Protein AF-A0A8T4SVB6-F1 (afdb_monomer)

Structure (mmCIF, N/CA/C/O backbone):
data_AF-A0A8T4SVB6-F1
#
_entry.id   AF-A0A8T4SVB6-F1
#
loop_
_atom_site.group_PDB
_atom_site.id
_atom_site.type_symbol
_atom_site.label_atom_id
_atom_site.label_alt_id
_atom_site.label_comp_id
_atom_site.label_asym_id
_atom_site.label_entity_id
_atom_site.label_seq_id
_atom_site.pdbx_PDB_ins_code
_atom_site.Cartn_x
_atom_site.Cartn_y
_atom_site.Cartn_z
_atom_site.occupa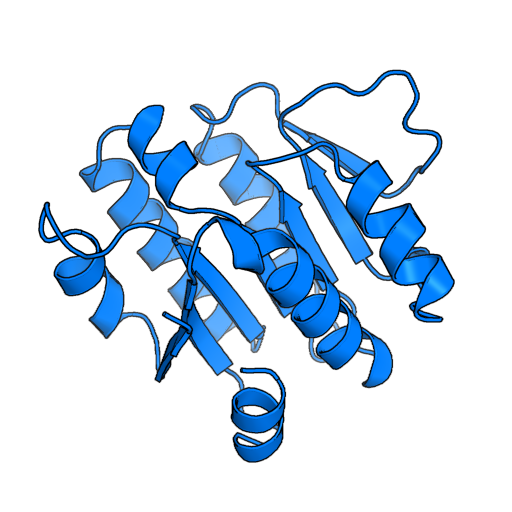ncy
_atom_site.B_iso_or_equiv
_atom_site.auth_seq_id
_atom_site.auth_comp_id
_atom_site.auth_asym_id
_atom_site.auth_atom_id
_atom_site.pdbx_PDB_model_num
ATOM 1 N N . MET A 1 1 ? -6.374 -14.378 3.490 1.00 80.06 1 MET A N 1
ATOM 2 C CA . MET A 1 1 ? -6.382 -12.952 3.094 1.00 80.06 1 MET A CA 1
ATOM 3 C C . MET A 1 1 ? -6.786 -12.773 1.644 1.00 80.06 1 MET A C 1
ATOM 5 O O . MET A 1 1 ? -7.837 -12.197 1.443 1.00 80.06 1 MET A O 1
ATOM 9 N N . VAL A 1 2 ? -6.077 -13.328 0.653 1.00 79.69 2 VAL A N 1
ATOM 10 C CA . VAL A 1 2 ? -6.521 -13.225 -0.757 1.00 79.69 2 VAL A CA 1
ATOM 11 C C . VAL A 1 2 ? -7.925 -13.795 -0.986 1.00 79.69 2 VAL A C 1
ATOM 13 O O . VAL A 1 2 ? -8.757 -13.111 -1.556 1.00 79.69 2 VAL A O 1
ATOM 16 N N . GLN A 1 3 ? -8.252 -14.956 -0.413 1.00 82.06 3 GLN A N 1
ATOM 17 C CA . GLN A 1 3 ? -9.626 -15.488 -0.448 1.00 82.06 3 GLN A CA 1
ATOM 18 C C . GLN A 1 3 ? -10.670 -14.530 0.155 1.00 82.06 3 GLN A C 1
ATOM 20 O O . GLN A 1 3 ? -11.826 -14.527 -0.248 1.00 82.06 3 G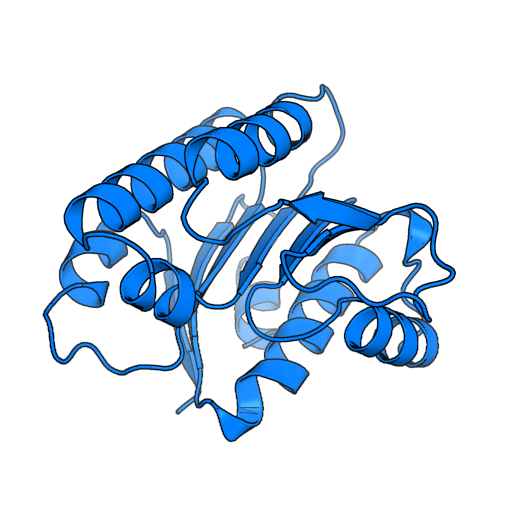LN A O 1
ATOM 25 N N . GLU A 1 4 ? -10.279 -13.720 1.144 1.00 83.50 4 GLU A N 1
ATOM 26 C CA . GLU A 1 4 ? -11.167 -12.709 1.721 1.00 83.50 4 GLU A CA 1
ATOM 27 C C . GLU A 1 4 ? -11.320 -11.498 0.801 1.00 83.50 4 GLU A C 1
ATOM 29 O O . GLU A 1 4 ? -12.394 -10.913 0.815 1.00 83.50 4 GLU A O 1
ATOM 34 N N . LEU A 1 5 ? -10.299 -11.151 0.006 1.00 82.94 5 LEU A N 1
ATOM 35 C CA . LEU A 1 5 ? -10.401 -10.148 -1.060 1.00 82.94 5 LEU A CA 1
ATOM 36 C C . LEU A 1 5 ? -11.292 -10.651 -2.202 1.00 82.94 5 LEU A C 1
ATOM 38 O O . LEU A 1 5 ? -12.185 -9.938 -2.638 1.00 82.94 5 LEU A O 1
ATOM 42 N N . GLU A 1 6 ? -11.128 -11.907 -2.624 1.00 81.69 6 GLU A N 1
ATOM 43 C CA . GLU A 1 6 ? -11.937 -12.529 -3.684 1.00 81.69 6 GLU A CA 1
ATOM 44 C C . GLU A 1 6 ? -13.435 -12.520 -3.350 1.00 81.69 6 GLU A C 1
ATOM 46 O O . GLU A 1 6 ? -14.269 -12.233 -4.208 1.00 81.69 6 GLU A O 1
ATOM 51 N N . LYS A 1 7 ? -13.790 -12.764 -2.082 1.00 80.31 7 LYS A N 1
ATOM 52 C CA . LYS A 1 7 ? -15.181 -12.698 -1.602 1.00 80.31 7 LYS A CA 1
ATOM 53 C C . LYS A 1 7 ? -15.783 -11.292 -1.637 1.00 80.31 7 LYS A C 1
ATOM 55 O O . LYS A 1 7 ? -17.001 -11.168 -1.563 1.00 80.31 7 LYS A O 1
ATOM 60 N N . MET A 1 8 ? -14.966 -10.240 -1.698 1.00 71.88 8 MET A N 1
ATOM 61 C CA . MET A 1 8 ? -15.442 -8.851 -1.678 1.00 71.88 8 MET A CA 1
ATOM 62 C C . MET A 1 8 ? -15.909 -8.358 -3.054 1.00 71.88 8 MET A C 1
ATOM 64 O O . MET A 1 8 ? -16.484 -7.276 -3.147 1.00 71.88 8 MET A O 1
ATOM 68 N N . GLY A 1 9 ? -15.747 -9.169 -4.104 1.00 66.94 9 GLY A N 1
ATOM 69 C CA . GLY A 1 9 ? -16.252 -8.865 -5.440 1.00 66.94 9 GLY A CA 1
ATOM 70 C C . GLY A 1 9 ? -15.526 -7.689 -6.100 1.00 66.94 9 GLY A C 1
ATOM 71 O O . GLY A 1 9 ? -14.337 -7.484 -5.884 1.00 66.94 9 GLY A O 1
ATOM 72 N N . LYS A 1 10 ? -16.248 -6.939 -6.943 1.00 67.94 10 LYS A N 1
ATOM 73 C CA . LYS A 1 10 ? -15.715 -5.802 -7.721 1.00 67.94 10 LYS A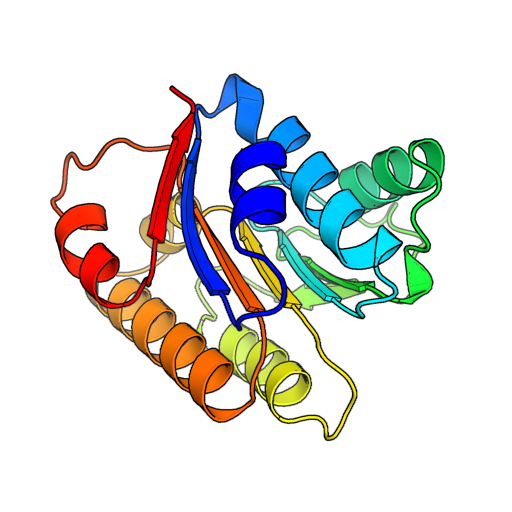 CA 1
ATOM 74 C C . LYS A 1 10 ? -15.874 -4.439 -7.038 1.00 67.94 10 LYS A C 1
ATOM 76 O O . LYS A 1 10 ? -15.628 -3.411 -7.659 1.00 67.94 10 LYS A O 1
ATOM 81 N N . GLU A 1 11 ? -16.371 -4.392 -5.806 1.00 74.88 11 GLU A N 1
ATOM 82 C CA . GLU A 1 11 ? -16.510 -3.108 -5.117 1.00 74.88 11 GLU A CA 1
ATOM 83 C C . GLU A 1 11 ? -15.131 -2.531 -4.795 1.00 74.88 11 GLU A C 1
ATOM 85 O O . GLU A 1 11 ? -14.228 -3.281 -4.453 1.00 74.88 11 GLU A O 1
ATOM 90 N N . ILE A 1 12 ? -14.979 -1.204 -4.860 1.00 68.62 12 ILE A N 1
ATOM 91 C CA . ILE A 1 12 ? -13.752 -0.528 -4.418 1.00 68.62 12 ILE A CA 1
ATOM 92 C C . ILE A 1 12 ? -13.515 -0.857 -2.949 1.00 68.62 12 ILE A C 1
ATOM 94 O O . ILE A 1 12 ? -14.418 -0.722 -2.110 1.00 68.62 12 ILE A O 1
ATOM 98 N N . ILE A 1 13 ? -12.293 -1.276 -2.643 1.00 80.94 13 ILE A N 1
ATOM 99 C CA . ILE A 1 13 ? -11.945 -1.758 -1.321 1.00 80.94 13 ILE A CA 1
ATOM 100 C C . ILE A 1 13 ? -10.848 -0.906 -0.697 1.00 80.94 13 ILE A C 1
ATOM 102 O O . ILE A 1 13 ? -9.720 -0.895 -1.177 1.00 80.94 13 ILE A O 1
ATOM 106 N N . ASN A 1 14 ? -11.176 -0.274 0.433 1.00 93.06 14 ASN A N 1
ATOM 107 C CA . ASN A 1 14 ? -10.184 0.187 1.399 1.00 93.06 14 ASN A CA 1
ATOM 108 C C . ASN A 1 14 ? -10.010 -0.908 2.455 1.00 93.06 14 ASN A C 1
ATOM 110 O O . ASN A 1 14 ? -10.931 -1.164 3.243 1.00 93.06 14 ASN A O 1
ATOM 114 N N . VAL A 1 15 ? -8.854 -1.568 2.456 1.00 95.50 15 VAL A N 1
ATOM 115 C CA . VAL A 1 15 ? -8.513 -2.661 3.372 1.00 95.50 15 VAL A CA 1
ATOM 116 C C . VAL A 1 15 ? -7.306 -2.294 4.212 1.00 95.50 15 VAL A C 1
ATOM 118 O O . VAL A 1 15 ? -6.238 -1.997 3.682 1.00 95.50 15 VAL A O 1
ATOM 121 N N . LEU A 1 16 ? -7.454 -2.432 5.526 1.00 95.81 16 LEU A N 1
ATOM 122 C CA . LEU A 1 16 ? -6.316 -2.531 6.429 1.00 95.81 16 LEU A CA 1
ATOM 123 C C . LEU A 1 16 ? -6.021 -4.007 6.687 1.00 95.81 16 LEU A C 1
ATOM 125 O O . LEU A 1 16 ? -6.895 -4.747 7.145 1.00 95.81 16 LEU A O 1
ATOM 129 N N . MET A 1 17 ? -4.803 -4.448 6.399 1.00 95.12 17 MET A N 1
ATOM 130 C CA . MET A 1 17 ? -4.346 -5.798 6.721 1.00 95.12 17 MET A CA 1
ATOM 131 C C . MET A 1 17 ? -3.376 -5.757 7.895 1.00 95.12 17 MET A C 1
ATOM 133 O O . MET A 1 17 ? -2.350 -5.084 7.843 1.00 95.12 17 MET A O 1
ATOM 137 N N . ILE A 1 18 ? -3.694 -6.511 8.940 1.00 94.12 18 ILE A N 1
ATOM 138 C CA . ILE A 1 18 ? -2.827 -6.721 10.098 1.00 94.12 18 ILE A CA 1
ATOM 139 C C . ILE A 1 18 ? -2.228 -8.116 9.943 1.00 94.12 18 ILE A C 1
ATOM 141 O O . ILE A 1 18 ? -2.956 -9.114 10.001 1.00 94.12 18 ILE A O 1
ATOM 145 N N . VAL A 1 19 ? -0.928 -8.173 9.659 1.00 93.06 19 VAL A N 1
ATOM 146 C CA . VAL A 1 19 ? -0.228 -9.377 9.191 1.00 93.06 19 VAL A CA 1
ATOM 147 C C . VAL A 1 19 ? 0.983 -9.650 10.066 1.00 93.06 19 VAL A C 1
ATOM 149 O O . VAL A 1 19 ? 1.825 -8.775 10.203 1.00 93.06 19 VAL A O 1
ATOM 152 N N . ASP A 1 20 ? 1.160 -10.865 10.576 1.00 91.50 20 ASP A N 1
ATOM 153 C CA . ASP A 1 20 ? 2.411 -11.211 11.255 1.00 91.50 20 ASP A CA 1
ATOM 154 C C . ASP A 1 20 ? 3.638 -10.909 10.387 1.00 91.50 20 ASP A C 1
AT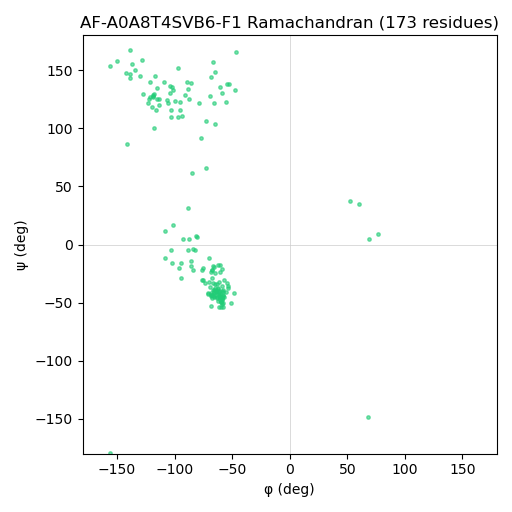OM 156 O O . ASP A 1 20 ? 3.683 -11.228 9.194 1.00 91.50 20 ASP A O 1
ATOM 160 N N . ALA A 1 21 ? 4.680 -10.349 11.006 1.00 90.12 21 ALA A N 1
ATOM 161 C CA . ALA A 1 21 ? 5.904 -9.951 10.311 1.00 90.12 21 ALA A CA 1
ATOM 162 C C . ALA A 1 21 ? 6.542 -11.104 9.508 1.00 90.12 21 ALA A C 1
ATOM 164 O O . ALA A 1 21 ? 7.079 -10.885 8.423 1.00 90.12 21 ALA A O 1
ATOM 165 N N . SER A 1 22 ? 6.430 -12.346 9.997 1.00 91.31 22 SER A N 1
ATOM 166 C CA . SER A 1 22 ? 6.929 -13.552 9.318 1.00 91.31 22 SER A CA 1
ATOM 167 C C . SER A 1 22 ? 6.179 -13.883 8.022 1.00 91.31 22 SER A C 1
ATOM 169 O O . SER A 1 22 ? 6.720 -14.568 7.155 1.00 91.31 22 SER A O 1
ATOM 171 N N . GLN A 1 23 ? 4.947 -13.393 7.868 1.00 92.38 23 GLN A N 1
ATOM 172 C CA . GLN A 1 23 ? 4.082 -13.648 6.717 1.00 92.38 23 GLN A CA 1
ATOM 173 C C . GLN A 1 23 ? 3.915 -12.437 5.796 1.00 92.38 23 GLN A C 1
ATOM 175 O O . GLN A 1 23 ? 3.399 -12.603 4.688 1.00 92.38 23 GLN A O 1
ATOM 180 N N . LEU A 1 24 ? 4.354 -11.246 6.221 1.00 91.19 24 LEU A N 1
ATOM 181 C CA . LEU A 1 24 ? 4.155 -9.982 5.509 1.00 91.19 24 LEU A CA 1
ATOM 182 C C . LEU A 1 24 ? 4.581 -10.071 4.039 1.00 91.19 24 LEU A C 1
ATOM 184 O O . LEU A 1 24 ? 3.788 -9.781 3.150 1.00 91.19 24 LEU A O 1
ATOM 188 N N . HIS A 1 25 ? 5.791 -10.567 3.774 1.00 92.00 25 HIS A N 1
ATOM 189 C CA . HIS A 1 25 ? 6.321 -10.679 2.413 1.00 92.00 25 HIS A CA 1
ATOM 190 C C . HIS A 1 25 ? 5.437 -11.545 1.501 1.00 92.00 25 HIS A C 1
ATOM 192 O O . HIS A 1 25 ? 5.065 -11.112 0.412 1.00 92.00 25 HIS A O 1
ATOM 198 N N . GLN A 1 26 ? 5.032 -12.730 1.971 1.00 93.06 26 GLN A N 1
ATOM 199 C CA . GLN A 1 26 ? 4.190 -13.621 1.175 1.00 93.06 26 GLN A CA 1
ATOM 200 C C . GLN A 1 26 ? 2.804 -13.018 0.933 1.00 93.06 26 GLN A C 1
ATOM 202 O O . GLN A 1 26 ? 2.265 -13.127 -0.167 1.00 93.06 26 GLN A O 1
ATOM 207 N N . VAL A 1 27 ? 2.230 -12.377 1.955 1.00 94.19 27 VAL A N 1
ATOM 208 C CA . VAL A 1 27 ? 0.916 -11.731 1.867 1.00 94.19 27 VAL A CA 1
ATOM 209 C C . VAL A 1 27 ? 0.939 -10.553 0.896 1.00 94.19 27 VAL A C 1
ATOM 211 O O . VAL A 1 27 ? -0.010 -10.404 0.128 1.00 94.19 27 VAL A O 1
ATOM 214 N N . LEU A 1 28 ? 2.012 -9.762 0.873 1.00 94.44 28 LEU A N 1
ATOM 215 C CA . LEU A 1 28 ? 2.204 -8.691 -0.104 1.00 94.44 28 LEU A CA 1
ATOM 216 C C . LEU A 1 28 ? 2.262 -9.241 -1.525 1.00 94.44 28 LEU A C 1
ATOM 218 O O . LEU A 1 28 ? 1.460 -8.835 -2.363 1.00 94.44 28 LEU A O 1
ATOM 222 N N . ALA A 1 29 ? 3.137 -10.217 -1.779 1.00 95.00 29 ALA A N 1
ATOM 223 C CA . ALA A 1 29 ? 3.280 -10.817 -3.103 1.00 95.00 29 ALA A CA 1
ATOM 224 C C . ALA A 1 29 ? 1.968 -11.447 -3.600 1.00 95.00 29 ALA A C 1
ATOM 226 O O . ALA A 1 29 ? 1.600 -11.293 -4.764 1.00 95.00 29 ALA A O 1
ATOM 227 N N . ASP A 1 30 ? 1.226 -12.118 -2.716 1.00 94.75 30 ASP A N 1
ATOM 228 C CA . ASP A 1 30 ? -0.072 -12.709 -3.050 1.00 94.75 30 ASP A CA 1
ATOM 229 C C . ASP A 1 30 ? -1.151 -11.646 -3.305 1.00 94.75 30 ASP A C 1
ATOM 231 O O . ASP A 1 30 ? -1.983 -11.819 -4.197 1.00 94.75 30 ASP A O 1
ATOM 235 N N . THR A 1 31 ? -1.130 -10.539 -2.559 1.00 95.12 31 THR A N 1
ATOM 236 C CA . THR A 1 31 ? -2.063 -9.415 -2.741 1.00 95.12 31 THR A CA 1
ATOM 237 C C . THR A 1 31 ? -1.807 -8.705 -4.065 1.00 95.12 31 THR A C 1
ATOM 239 O O . THR A 1 31 ? -2.746 -8.485 -4.826 1.00 95.12 31 THR A O 1
ATOM 242 N N . ILE A 1 32 ? -0.543 -8.418 -4.386 1.00 95.75 32 ILE A N 1
ATOM 243 C CA . ILE A 1 32 ? -0.151 -7.847 -5.680 1.00 95.75 32 ILE A CA 1
ATOM 244 C C . ILE A 1 32 ? -0.590 -8.784 -6.809 1.00 95.75 32 ILE A C 1
ATOM 246 O O . ILE A 1 32 ? -1.308 -8.371 -7.716 1.00 95.75 32 ILE A O 1
ATOM 250 N N . ALA A 1 33 ? -0.245 -10.072 -6.716 1.00 94.88 33 ALA A N 1
ATOM 251 C CA . ALA A 1 33 ? -0.600 -11.049 -7.738 1.00 94.88 33 ALA A CA 1
ATOM 252 C C . ALA A 1 33 ? -2.115 -11.170 -7.954 1.00 94.88 33 ALA A C 1
ATOM 254 O O . ALA A 1 33 ? -2.546 -11.378 -9.088 1.00 94.88 33 ALA A O 1
ATOM 255 N N . HIS A 1 34 ? -2.924 -11.041 -6.899 1.00 93.06 34 HIS A N 1
ATOM 256 C CA . HIS A 1 34 ? -4.381 -11.037 -7.008 1.00 93.06 34 HIS A CA 1
ATOM 257 C C . HIS A 1 34 ? -4.881 -9.895 -7.902 1.00 93.06 34 HIS A C 1
ATOM 259 O O . HIS A 1 34 ? -5.586 -10.155 -8.878 1.00 93.06 34 HIS A O 1
ATOM 265 N N . PHE A 1 35 ? -4.484 -8.650 -7.624 1.00 92.88 35 PHE A N 1
ATOM 266 C CA . PHE A 1 35 ? -4.932 -7.505 -8.420 1.00 92.88 35 PHE A CA 1
ATOM 267 C C . PHE A 1 35 ? -4.375 -7.535 -9.846 1.00 92.88 35 PHE A C 1
ATOM 269 O O . PHE A 1 35 ? -5.128 -7.356 -10.805 1.00 92.88 35 PHE A O 1
ATOM 276 N N . SER A 1 36 ? -3.090 -7.851 -10.018 1.00 91.44 36 SER A N 1
ATOM 277 C CA . SER A 1 36 ? -2.473 -7.876 -11.348 1.00 91.44 36 SER A CA 1
ATOM 278 C C . SER A 1 36 ? -3.062 -8.955 -12.263 1.00 91.44 36 SER A C 1
ATOM 280 O O . SER A 1 36 ? -3.203 -8.728 -13.463 1.00 91.44 36 SER A O 1
ATOM 282 N N . ARG A 1 37 ? -3.465 -10.120 -11.729 1.00 90.19 37 ARG A N 1
ATOM 283 C CA . ARG A 1 37 ? -4.147 -11.173 -12.516 1.00 90.19 37 ARG A CA 1
ATOM 284 C C . ARG A 1 37 ? -5.515 -10.742 -13.033 1.00 90.19 37 ARG A C 1
ATOM 286 O O . ARG A 1 37 ? -5.948 -11.245 -14.065 1.00 90.19 37 ARG A O 1
ATOM 293 N N . ASN A 1 38 ? -6.154 -9.786 -12.365 1.00 87.81 38 ASN A N 1
ATOM 294 C CA . ASN A 1 38 ? -7.387 -9.156 -12.834 1.00 87.81 38 ASN A CA 1
ATOM 295 C C . ASN A 1 38 ? -7.124 -8.041 -13.866 1.00 87.81 38 ASN A C 1
ATOM 297 O O . ASN A 1 38 ? -8.049 -7.330 -14.246 1.00 87.81 38 ASN A O 1
ATOM 301 N N . GLY A 1 39 ? -5.876 -7.881 -14.326 1.00 89.56 39 GLY A N 1
ATOM 302 C CA . GLY A 1 39 ? -5.475 -6.865 -15.300 1.00 89.56 39 GLY A CA 1
ATOM 303 C C . GLY A 1 39 ? -5.352 -5.459 -14.717 1.00 89.56 39 GLY A C 1
ATOM 304 O O . GLY A 1 39 ? -5.190 -4.509 -15.477 1.00 89.56 39 GLY A O 1
ATOM 305 N N . MET A 1 40 ? -5.425 -5.328 -13.391 1.00 92.38 40 MET A N 1
ATOM 306 C CA . MET A 1 40 ? -5.457 -4.046 -12.702 1.00 92.38 40 MET A CA 1
ATOM 307 C C . MET A 1 40 ? -4.042 -3.444 -12.614 1.00 92.38 40 MET A C 1
ATOM 309 O O . MET A 1 40 ? -3.162 -4.100 -12.045 1.00 92.38 40 MET A O 1
ATOM 313 N N . PRO A 1 41 ? -3.786 -2.233 -13.148 1.00 94.25 41 PRO A N 1
ATOM 314 C CA . PRO A 1 41 ? -2.540 -1.521 -12.894 1.00 94.25 41 PRO A CA 1
ATOM 315 C C . PRO A 1 41 ? -2.430 -1.139 -11.416 1.00 94.25 41 PRO A C 1
ATOM 317 O O . PRO A 1 41 ? -3.436 -0.888 -10.740 1.00 94.25 41 PRO A O 1
ATOM 320 N N . GLY A 1 42 ? -1.198 -1.095 -10.922 1.00 96.25 42 GLY A N 1
ATOM 321 C CA . GLY A 1 42 ? -0.932 -0.926 -9.500 1.00 96.25 42 GLY A CA 1
ATOM 322 C C . GLY A 1 42 ? 0.185 0.046 -9.190 1.00 96.25 42 GLY A C 1
ATOM 323 O O . GLY A 1 42 ? 1.109 0.214 -9.978 1.00 96.25 42 GLY A O 1
ATOM 324 N N . LEU A 1 43 ? 0.137 0.609 -7.989 1.00 97.69 43 LEU A N 1
ATOM 325 C CA . LEU A 1 43 ? 1.299 1.192 -7.337 1.00 97.69 43 LEU A CA 1
ATOM 326 C C . LEU A 1 43 ? 1.557 0.432 -6.040 1.00 97.69 43 LEU A C 1
ATOM 328 O O . LEU A 1 43 ? 0.656 0.265 -5.216 1.00 97.69 43 LEU A O 1
ATOM 332 N N . PHE A 1 44 ? 2.785 -0.042 -5.867 1.00 98.00 44 PHE A N 1
ATOM 333 C CA . PHE A 1 44 ? 3.232 -0.692 -4.645 1.00 98.00 44 PHE A CA 1
ATOM 334 C C . PHE A 1 44 ? 4.336 0.128 -3.980 1.00 98.00 44 PHE A C 1
ATOM 336 O O . PHE A 1 44 ? 5.413 0.281 -4.547 1.00 98.00 44 PHE A O 1
ATOM 343 N N . PHE A 1 45 ? 4.068 0.639 -2.779 1.00 97.38 45 PHE A N 1
ATOM 344 C CA . PHE A 1 45 ? 5.055 1.312 -1.946 1.00 97.38 45 PHE A CA 1
ATOM 345 C C . PHE A 1 45 ? 5.626 0.354 -0.909 1.00 97.38 45 PHE A C 1
ATOM 347 O O . PHE A 1 45 ? 4.940 -0.000 0.053 1.00 97.38 45 PHE A O 1
ATOM 354 N N . SER A 1 46 ? 6.894 -0.006 -1.114 1.00 94.75 46 SER A N 1
ATOM 355 C CA . SER A 1 46 ? 7.668 -0.802 -0.178 1.00 94.75 46 SER A CA 1
ATOM 356 C C . SER A 1 46 ? 8.510 0.064 0.740 1.00 94.75 46 SER A C 1
ATOM 358 O O . SER A 1 46 ? 9.450 0.736 0.311 1.00 94.75 46 SER A O 1
ATOM 360 N N . THR A 1 47 ? 8.204 0.002 2.032 1.00 93.50 47 THR A N 1
ATOM 361 C CA . THR A 1 47 ? 9.039 0.592 3.088 1.00 93.50 47 THR A CA 1
ATOM 362 C C . THR A 1 47 ? 9.977 -0.438 3.711 1.00 93.50 47 THR A C 1
ATOM 364 O O . THR A 1 47 ? 10.967 -0.060 4.331 1.00 93.50 47 THR A O 1
ATOM 367 N N . THR A 1 48 ? 9.689 -1.739 3.571 1.00 90.56 48 THR A N 1
ATOM 368 C CA . THR A 1 48 ? 10.378 -2.788 4.340 1.00 90.56 48 THR A CA 1
ATOM 369 C C . THR A 1 48 ? 11.560 -3.417 3.611 1.00 90.56 48 THR A C 1
ATOM 371 O O . THR A 1 48 ? 12.483 -3.906 4.266 1.00 90.56 48 THR A O 1
ATOM 374 N N . LYS A 1 49 ? 11.540 -3.450 2.271 1.00 90.69 49 LYS A N 1
ATOM 375 C CA . LYS A 1 49 ? 12.574 -4.090 1.439 1.00 90.69 49 LYS A CA 1
ATOM 376 C C . LYS A 1 49 ? 12.717 -3.402 0.078 1.00 90.69 49 LYS A C 1
ATOM 378 O O . LYS A 1 49 ? 11.738 -2.840 -0.410 1.00 90.69 49 LYS A O 1
ATOM 383 N N . PRO A 1 50 ? 13.868 -3.542 -0.598 1.00 93.19 50 PRO A N 1
ATOM 384 C CA . PRO A 1 50 ? 13.972 -3.211 -2.014 1.00 93.19 50 PRO A CA 1
ATOM 385 C C . PRO A 1 50 ? 12.926 -3.949 -2.856 1.00 93.19 50 PRO A C 1
ATOM 387 O O . PRO A 1 50 ? 12.660 -5.143 -2.666 1.00 93.19 50 PRO A O 1
ATOM 390 N N . THR A 1 51 ? 12.335 -3.239 -3.804 1.00 95.38 51 THR A N 1
ATOM 391 C CA . THR A 1 51 ? 11.226 -3.714 -4.635 1.00 95.38 51 THR A CA 1
ATOM 392 C C . THR A 1 51 ? 11.641 -4.816 -5.599 1.00 95.38 51 THR A C 1
ATOM 394 O O . THR A 1 51 ? 10.812 -5.681 -5.899 1.00 95.38 51 THR A O 1
ATOM 397 N N . ARG A 1 52 ? 12.934 -4.912 -5.958 1.00 95.12 52 ARG A N 1
ATOM 398 C CA . ARG A 1 52 ? 13.451 -5.996 -6.813 1.00 95.12 52 ARG A CA 1
ATOM 399 C C . ARG A 1 52 ? 13.108 -7.385 -6.277 1.00 95.12 52 ARG A C 1
ATOM 401 O O . ARG A 1 52 ? 12.786 -8.276 -7.058 1.00 95.12 52 ARG A O 1
ATOM 408 N N . PHE A 1 53 ? 13.133 -7.577 -4.954 1.00 93.38 53 PHE A N 1
ATOM 409 C CA . PHE A 1 53 ? 12.805 -8.869 -4.342 1.00 93.38 53 PHE A CA 1
ATOM 410 C C . PHE A 1 53 ? 11.356 -9.273 -4.617 1.00 93.38 53 PHE A C 1
ATOM 412 O O . PHE A 1 53 ? 11.077 -10.437 -4.906 1.00 93.38 53 PHE A O 1
ATOM 419 N N . PHE A 1 54 ? 10.438 -8.306 -4.569 1.00 94.50 54 PHE A N 1
ATOM 420 C CA . PHE A 1 54 ? 9.045 -8.536 -4.924 1.00 94.50 54 PHE A CA 1
ATOM 421 C C . PHE A 1 54 ? 8.896 -8.737 -6.429 1.00 94.50 54 PHE A C 1
ATOM 423 O O . PHE A 1 54 ? 8.211 -9.665 -6.840 1.00 94.50 54 PHE A O 1
ATOM 430 N N . GLN A 1 55 ? 9.573 -7.943 -7.260 1.00 95.38 55 GLN A N 1
ATOM 431 C CA . GLN A 1 55 ? 9.520 -8.086 -8.718 1.00 95.38 55 GLN A CA 1
ATOM 432 C C . GLN A 1 55 ? 9.976 -9.482 -9.171 1.00 95.38 55 GLN A C 1
ATOM 434 O O . GLN A 1 55 ? 9.267 -10.143 -9.928 1.00 95.38 55 GLN A O 1
ATOM 439 N N . GLU A 1 56 ? 11.092 -9.992 -8.645 1.00 95.06 56 GLU A N 1
ATOM 440 C CA . GLU A 1 56 ? 11.587 -11.343 -8.941 1.00 95.06 56 GLU A CA 1
ATOM 441 C C . GLU A 1 56 ? 10.605 -12.449 -8.518 1.00 95.06 56 GLU A C 1
ATOM 443 O O . GLU A 1 56 ? 10.417 -13.430 -9.244 1.00 95.06 56 GLU A O 1
ATOM 448 N N . GLU A 1 57 ? 9.965 -12.318 -7.352 1.00 95.25 57 GLU A N 1
ATOM 449 C CA . GLU A 1 57 ? 8.935 -13.264 -6.901 1.00 95.25 57 GLU A CA 1
ATOM 450 C C . GLU A 1 57 ? 7.673 -13.185 -7.774 1.00 95.25 57 GLU A C 1
ATOM 452 O O . GLU A 1 57 ? 7.113 -14.211 -8.173 1.00 95.25 57 GLU A O 1
ATOM 457 N N . LEU A 1 58 ? 7.235 -11.975 -8.113 1.00 96.00 58 LEU A N 1
ATOM 458 C CA . LEU A 1 58 ? 6.046 -11.715 -8.921 1.00 96.00 58 LEU A CA 1
ATOM 459 C C . LEU A 1 58 ? 6.200 -12.264 -10.343 1.00 96.00 58 LEU A C 1
ATOM 461 O O . LEU A 1 58 ? 5.282 -12.917 -10.847 1.00 96.00 58 LEU A O 1
ATOM 465 N N . ILE A 1 59 ? 7.380 -12.121 -10.947 1.00 95.75 59 ILE A N 1
ATOM 466 C CA . ILE A 1 59 ? 7.709 -12.733 -12.242 1.00 95.75 59 ILE A CA 1
ATOM 467 C C . ILE A 1 59 ? 7.572 -14.259 -12.167 1.00 95.75 59 ILE A C 1
ATOM 469 O O . ILE A 1 59 ? 6.925 -14.865 -13.025 1.00 95.75 59 ILE A O 1
ATOM 473 N N . LYS A 1 60 ? 8.083 -14.902 -11.105 1.00 95.19 60 LYS A N 1
ATOM 474 C CA . LYS A 1 60 ? 7.903 -16.354 -10.884 1.00 95.19 60 LYS A CA 1
ATOM 475 C C . LYS A 1 60 ? 6.423 -16.732 -10.733 1.00 95.19 60 LYS A C 1
ATOM 477 O O . LYS A 1 60 ? 6.016 -17.808 -11.169 1.00 95.19 60 LYS A O 1
ATOM 482 N N . LYS A 1 61 ? 5.599 -15.838 -10.173 1.00 94.50 61 LYS A N 1
ATOM 483 C CA . LYS A 1 61 ? 4.132 -15.973 -10.066 1.00 94.50 61 LYS A CA 1
ATOM 484 C C . LYS A 1 61 ? 3.371 -15.598 -11.35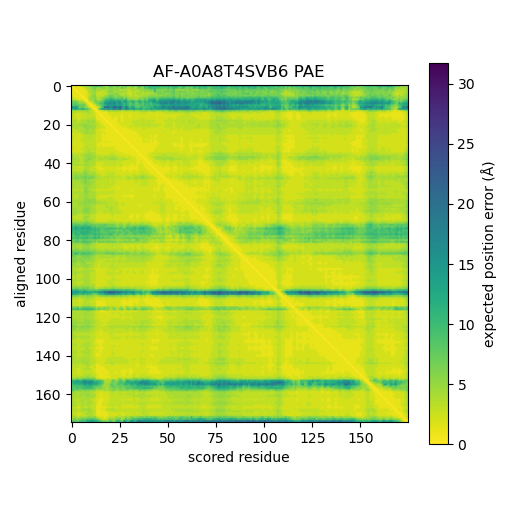0 1.00 94.50 61 LYS A C 1
ATOM 486 O O . LYS A 1 61 ? 2.134 -15.614 -11.321 1.00 94.50 61 LYS A O 1
ATOM 491 N N . LYS A 1 62 ? 4.079 -15.326 -12.458 1.00 94.62 62 LYS A N 1
ATOM 492 C CA . LYS A 1 62 ? 3.542 -14.910 -13.770 1.00 94.62 62 LYS A CA 1
ATOM 493 C C . LYS A 1 62 ? 2.753 -13.597 -13.715 1.00 94.62 62 LYS A C 1
ATOM 495 O O . LYS A 1 62 ? 1.745 -13.448 -14.402 1.00 94.62 62 LYS A O 1
ATOM 500 N N . VAL A 1 63 ? 3.183 -12.674 -12.862 1.00 95.75 63 VAL A N 1
ATOM 501 C CA . VAL A 1 63 ? 2.638 -11.317 -12.784 1.00 95.75 63 VAL A CA 1
ATOM 502 C C . VAL A 1 63 ? 3.397 -10.418 -13.755 1.00 95.75 63 VAL A C 1
ATOM 504 O O . VAL A 1 63 ? 4.624 -10.453 -13.810 1.00 95.75 63 VAL A O 1
ATOM 507 N N . ASP A 1 64 ? 2.652 -9.617 -14.512 1.00 94.06 64 ASP A N 1
ATOM 508 C CA . ASP A 1 64 ? 3.198 -8.591 -15.396 1.00 94.06 64 ASP A CA 1
ATOM 509 C C . ASP A 1 64 ? 3.629 -7.375 -14.565 1.00 94.06 64 ASP A C 1
ATOM 511 O O . ASP A 1 64 ? 2.821 -6.502 -14.242 1.00 94.06 64 ASP A O 1
ATOM 515 N N . VAL A 1 65 ? 4.897 -7.369 -14.153 1.00 95.38 65 VAL A N 1
ATOM 516 C CA . VAL A 1 65 ? 5.445 -6.330 -13.273 1.00 95.38 65 VAL A CA 1
ATOM 517 C C . VAL A 1 65 ? 5.526 -4.963 -13.948 1.00 95.38 65 VAL A C 1
ATOM 519 O O . VAL A 1 65 ? 5.492 -3.968 -13.238 1.00 95.38 65 VAL A O 1
ATOM 522 N N . GLU A 1 66 ? 5.546 -4.882 -15.282 1.00 94.38 66 GLU A N 1
ATOM 523 C CA . GLU A 1 66 ? 5.606 -3.610 -16.026 1.00 94.38 66 GLU A CA 1
ATOM 524 C C . GLU A 1 66 ? 4.331 -2.765 -15.855 1.00 94.38 66 GLU A C 1
ATOM 526 O O . GLU A 1 66 ? 4.340 -1.558 -16.083 1.00 94.38 66 GLU A O 1
ATOM 531 N N . LYS A 1 67 ? 3.227 -3.381 -15.413 1.00 93.94 67 LYS A N 1
ATOM 532 C CA . LYS A 1 67 ? 1.962 -2.695 -15.088 1.00 93.94 67 LYS A CA 1
ATOM 533 C C . LYS A 1 67 ? 1.894 -2.176 -13.653 1.00 93.94 67 LYS A C 1
ATOM 535 O O . LYS A 1 67 ? 0.838 -1.711 -13.217 1.00 93.94 67 LYS A O 1
ATOM 540 N N . ILE A 1 68 ? 2.986 -2.304 -12.907 1.00 96.62 68 ILE A N 1
ATOM 541 C CA . ILE A 1 68 ? 3.078 -1.894 -11.513 1.00 96.62 68 ILE A CA 1
ATOM 542 C C . ILE A 1 68 ? 4.155 -0.822 -11.408 1.00 96.62 68 ILE A C 1
ATOM 544 O O . ILE A 1 68 ? 5.275 -1.024 -11.867 1.00 96.62 68 ILE A O 1
ATOM 548 N N . ILE A 1 69 ? 3.827 0.305 -10.786 1.00 97.00 69 ILE A N 1
ATOM 549 C CA . ILE A 1 69 ? 4.815 1.290 -10.353 1.00 97.00 69 ILE A CA 1
ATOM 550 C C . ILE A 1 69 ? 5.275 0.894 -8.955 1.00 97.00 69 ILE A C 1
ATOM 552 O O . ILE A 1 69 ? 4.465 0.733 -8.042 1.00 97.00 69 ILE A O 1
ATOM 556 N N . PHE A 1 70 ? 6.576 0.732 -8.783 1.00 96.94 70 PHE A N 1
ATOM 557 C CA . PHE A 1 70 ? 7.185 0.404 -7.505 1.00 96.94 70 PHE A CA 1
ATOM 558 C C . PHE A 1 70 ? 7.741 1.678 -6.881 1.00 96.94 70 PHE A C 1
ATOM 560 O O . PHE A 1 70 ? 8.542 2.367 -7.498 1.00 96.94 70 PHE A O 1
ATOM 567 N N . LEU A 1 71 ? 7.309 2.005 -5.671 1.00 95.75 71 LEU A N 1
ATOM 568 C CA . LEU A 1 71 ? 7.865 3.088 -4.871 1.00 95.75 71 LEU A CA 1
ATOM 569 C C . LEU A 1 71 ? 8.739 2.463 -3.784 1.00 95.75 71 LEU A C 1
ATOM 571 O O . LEU A 1 71 ? 8.293 1.549 -3.089 1.00 95.75 71 LEU A O 1
ATOM 575 N N . GLU A 1 72 ? 9.970 2.939 -3.626 1.00 93.06 72 GLU A N 1
ATOM 576 C CA . GLU A 1 72 ? 10.879 2.454 -2.584 1.00 93.06 72 GLU A CA 1
ATOM 577 C C . GLU A 1 72 ? 11.719 3.575 -1.984 1.00 93.06 72 GLU A C 1
ATOM 579 O O . GLU A 1 72 ? 12.087 4.528 -2.668 1.00 93.06 72 GLU A O 1
ATOM 584 N N . SER A 1 73 ? 12.039 3.446 -0.696 1.00 86.75 73 SER A N 1
ATOM 585 C CA . SER A 1 73 ? 12.932 4.370 0.014 1.00 86.75 73 SER A CA 1
ATOM 586 C C . SER A 1 73 ? 14.341 3.820 0.232 1.00 86.75 73 SER A C 1
ATOM 588 O O . SER A 1 73 ? 15.197 4.503 0.787 1.00 86.75 73 SER A O 1
ATOM 590 N N . MET A 1 74 ? 14.587 2.563 -0.144 1.00 84.25 74 MET A N 1
ATOM 591 C CA . MET A 1 74 ? 15.898 1.927 -0.040 1.00 84.25 74 MET A CA 1
ATOM 592 C C . MET A 1 74 ? 16.536 1.888 -1.421 1.00 84.25 74 MET A C 1
ATOM 594 O O . MET A 1 74 ? 16.011 1.220 -2.305 1.00 84.25 74 MET A O 1
ATOM 598 N N . VAL A 1 75 ? 17.658 2.593 -1.600 1.00 80.56 75 VAL A N 1
ATOM 599 C CA . VAL A 1 75 ? 18.414 2.532 -2.857 1.00 80.56 75 VAL A CA 1
ATOM 600 C C . VAL A 1 75 ? 18.965 1.120 -3.011 1.00 80.56 75 VAL A C 1
ATOM 602 O O . VAL A 1 75 ? 19.736 0.658 -2.169 1.00 80.56 75 VAL A O 1
ATOM 605 N N . ASP A 1 76 ? 18.603 0.458 -4.103 1.00 83.75 76 ASP A N 1
ATOM 606 C CA . ASP A 1 76 ? 19.224 -0.785 -4.541 1.00 83.75 76 ASP A CA 1
ATOM 607 C C . ASP A 1 76 ? 19.867 -0.558 -5.911 1.00 83.75 76 ASP A C 1
ATOM 609 O O . ASP A 1 76 ? 19.198 -0.568 -6.939 1.00 83.75 76 ASP A O 1
ATOM 613 N N . GLU A 1 77 ? 21.187 -0.358 -5.937 1.00 84.81 77 GLU A N 1
ATOM 614 C CA . GLU A 1 77 ? 21.944 -0.173 -7.185 1.00 84.81 77 GLU A CA 1
ATOM 615 C C . GLU A 1 77 ? 21.882 -1.401 -8.109 1.00 84.81 77 GLU A C 1
ATOM 617 O O . GLU A 1 77 ? 22.166 -1.299 -9.302 1.00 84.81 77 GLU A O 1
ATOM 622 N N . SER A 1 78 ? 21.502 -2.569 -7.577 1.00 87.44 78 SER A N 1
ATOM 623 C CA . SER A 1 78 ? 21.279 -3.778 -8.371 1.00 87.44 78 SER A CA 1
ATOM 624 C C . SER A 1 78 ? 19.876 -3.850 -8.982 1.00 87.44 78 SER A C 1
ATOM 626 O O . SER A 1 78 ? 19.586 -4.781 -9.739 1.00 87.44 78 SER A O 1
ATOM 628 N N . ASN A 1 79 ? 19.004 -2.881 -8.684 1.00 86.81 79 ASN A N 1
ATOM 629 C CA . ASN A 1 79 ? 17.672 -2.796 -9.257 1.00 86.81 79 ASN A CA 1
ATOM 630 C C . ASN A 1 79 ? 17.755 -2.359 -10.728 1.00 86.81 79 ASN A C 1
ATOM 632 O O . ASN A 1 79 ? 18.038 -1.211 -11.058 1.00 86.81 79 ASN A O 1
ATOM 636 N N . ILE A 1 80 ? 17.523 -3.313 -11.630 1.00 87.88 80 ILE A N 1
ATOM 637 C CA . ILE A 1 80 ? 17.591 -3.108 -13.084 1.00 87.88 80 ILE A CA 1
ATOM 638 C C . ILE A 1 80 ? 16.263 -2.640 -13.697 1.00 87.88 80 ILE A C 1
ATOM 640 O O . ILE A 1 80 ? 16.189 -2.412 -14.908 1.00 87.88 80 ILE A O 1
ATOM 644 N N . TYR A 1 81 ? 15.197 -2.559 -12.899 1.00 89.75 81 TYR A N 1
ATOM 645 C CA . TYR A 1 81 ? 13.851 -2.302 -13.392 1.00 89.75 81 TYR A CA 1
ATOM 646 C C . TYR A 1 81 ? 13.578 -0.800 -13.530 1.00 89.75 81 TYR A C 1
ATOM 648 O O . TYR A 1 81 ? 13.953 0.005 -12.683 1.00 89.75 81 TYR A O 1
ATOM 656 N N . LYS A 1 82 ? 12.907 -0.407 -14.620 1.00 90.81 82 LYS A N 1
ATOM 657 C CA . LYS A 1 82 ? 12.668 1.011 -14.957 1.00 90.81 82 LYS A CA 1
ATOM 658 C C . LYS A 1 82 ? 11.424 1.604 -14.300 1.00 90.81 82 LYS A C 1
ATOM 660 O O . LYS A 1 82 ? 11.282 2.819 -14.246 1.00 90.81 82 LYS A O 1
ATOM 665 N N . ASN A 1 83 ? 10.517 0.757 -13.836 1.00 94.56 83 ASN A N 1
ATOM 666 C CA . ASN A 1 83 ? 9.245 1.114 -13.212 1.00 94.56 83 ASN A CA 1
ATOM 667 C C . ASN A 1 83 ? 9.372 1.329 -11.695 1.00 94.56 83 ASN A C 1
ATOM 669 O O . ASN A 1 83 ? 8.437 1.046 -10.946 1.00 94.56 83 ASN A O 1
ATOM 673 N N . VAL A 1 84 ? 10.532 1.812 -11.253 1.00 95.25 84 VAL A N 1
ATOM 674 C CA . VAL A 1 84 ? 10.857 2.044 -9.848 1.00 95.25 84 VAL A CA 1
ATOM 675 C C . VAL A 1 84 ? 11.059 3.539 -9.636 1.00 95.25 84 VAL A C 1
ATOM 677 O O . VAL A 1 84 ? 11.854 4.182 -10.321 1.00 95.25 84 VAL A O 1
ATOM 680 N N . VAL A 1 85 ? 10.317 4.095 -8.690 1.00 9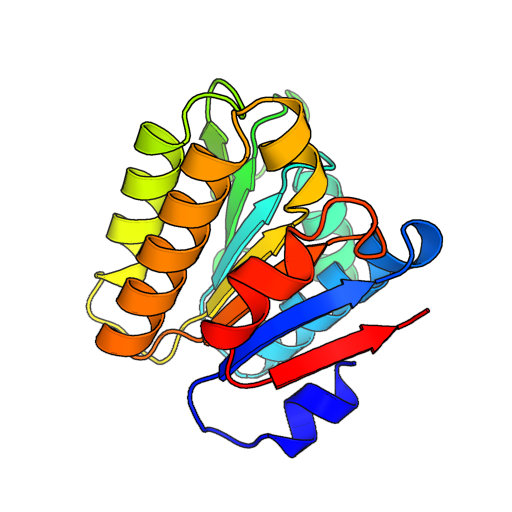4.06 85 VAL A N 1
ATOM 681 C CA . VAL A 1 85 ? 10.417 5.476 -8.236 1.00 94.06 85 VAL A CA 1
ATOM 682 C C . VAL A 1 85 ? 11.086 5.455 -6.872 1.00 94.06 85 VAL A C 1
ATOM 684 O O . VAL A 1 85 ? 10.605 4.819 -5.935 1.00 94.06 85 VAL A O 1
ATOM 687 N N . PHE A 1 86 ? 12.205 6.161 -6.766 1.00 92.31 86 PHE A N 1
ATOM 688 C CA . PHE A 1 86 ? 12.935 6.282 -5.516 1.00 92.31 86 PHE A CA 1
ATOM 689 C C . PHE A 1 86 ? 12.463 7.511 -4.732 1.00 92.31 86 PHE A C 1
ATOM 691 O O . PHE A 1 86 ? 12.447 8.622 -5.268 1.00 92.31 86 PHE A O 1
ATOM 698 N N . VAL A 1 87 ? 12.118 7.322 -3.458 1.00 90.31 87 VAL A N 1
ATOM 699 C CA . VAL A 1 87 ? 11.895 8.411 -2.494 1.00 90.31 87 VAL A CA 1
ATOM 700 C C . VAL A 1 87 ? 13.088 8.514 -1.556 1.00 90.31 87 VAL A C 1
ATOM 702 O O . VAL A 1 87 ? 13.595 7.508 -1.075 1.00 90.31 87 VAL A O 1
ATOM 705 N N . GLN A 1 88 ? 13.549 9.736 -1.278 1.00 85.88 88 GLN A N 1
ATOM 706 C CA . GLN A 1 88 ? 14.796 9.942 -0.531 1.00 85.88 88 GLN A CA 1
ATOM 707 C C . GLN A 1 88 ? 14.758 9.380 0.892 1.00 85.88 88 GLN A C 1
ATOM 709 O O . GLN A 1 88 ? 15.770 8.892 1.389 1.00 85.88 88 GLN A O 1
ATOM 714 N N . THR A 1 89 ? 13.614 9.487 1.565 1.00 91.44 89 THR A N 1
ATOM 715 C CA . THR A 1 89 ? 13.457 9.085 2.962 1.00 91.44 89 THR A CA 1
ATOM 716 C C . THR A 1 89 ? 11.996 8.778 3.274 1.00 91.44 89 THR A C 1
ATOM 718 O O . THR A 1 89 ? 11.087 9.330 2.656 1.00 91.44 89 THR A O 1
ATOM 721 N N . LEU A 1 90 ? 11.768 7.916 4.268 1.00 93.69 90 LEU A N 1
ATOM 722 C CA . LEU A 1 90 ? 10.437 7.635 4.813 1.00 93.69 90 LEU A CA 1
ATOM 723 C C . LEU A 1 90 ? 9.853 8.812 5.612 1.00 93.69 90 LEU A C 1
ATOM 725 O O . LEU A 1 90 ? 8.666 8.793 5.932 1.00 93.69 90 LEU A O 1
ATOM 729 N N . GLU A 1 91 ? 10.665 9.824 5.928 1.00 95.06 91 GLU A N 1
ATOM 730 C CA . GLU A 1 91 ? 10.225 11.081 6.552 1.00 95.06 91 GLU A CA 1
ATOM 731 C C . GLU A 1 91 ? 9.522 12.018 5.553 1.00 95.06 91 GLU A C 1
ATOM 733 O O . GLU A 1 91 ? 8.730 12.876 5.941 1.00 95.06 91 GLU A O 1
ATOM 738 N N . ASP A 1 92 ? 9.770 11.848 4.249 1.00 93.56 92 ASP A N 1
ATOM 739 C CA . ASP A 1 92 ? 9.195 12.692 3.200 1.00 93.56 92 ASP A CA 1
ATOM 740 C C . ASP A 1 92 ? 7.803 12.196 2.784 1.00 93.56 92 ASP A C 1
ATOM 742 O O . ASP A 1 92 ? 7.541 11.816 1.639 1.00 93.56 92 ASP A O 1
ATOM 746 N N . LEU A 1 93 ? 6.874 12.195 3.744 1.00 95.31 93 LEU A N 1
ATOM 747 C CA . LEU A 1 93 ? 5.479 11.830 3.493 1.00 95.31 93 LEU A CA 1
ATOM 748 C C . LEU A 1 93 ? 4.808 12.763 2.475 1.00 95.31 93 LEU A C 1
ATOM 750 O O . LEU A 1 93 ? 3.867 12.343 1.804 1.00 95.31 93 LEU A O 1
ATOM 754 N N . THR A 1 94 ? 5.305 13.991 2.310 1.00 94.12 94 THR A N 1
ATOM 755 C CA . THR A 1 94 ? 4.834 14.926 1.279 1.00 94.12 94 THR A CA 1
ATOM 756 C C . THR A 1 94 ? 5.214 14.434 -0.114 1.00 94.12 94 THR A C 1
ATOM 758 O O . THR A 1 94 ? 4.335 14.276 -0.960 1.00 94.12 94 THR A O 1
ATOM 761 N N . GLY A 1 95 ? 6.494 14.135 -0.357 1.00 93.50 95 GLY A N 1
ATOM 762 C CA . GLY A 1 95 ? 6.969 13.592 -1.630 1.00 93.50 95 GLY A CA 1
ATOM 763 C C . GLY A 1 95 ? 6.315 12.255 -1.971 1.00 93.50 95 GLY A C 1
ATOM 764 O O . GLY A 1 95 ? 5.851 12.061 -3.095 1.00 93.50 95 GLY A O 1
ATOM 765 N N . ILE A 1 96 ? 6.173 11.370 -0.979 1.00 96.12 96 ILE A N 1
ATOM 766 C CA . ILE A 1 96 ? 5.428 10.110 -1.123 1.00 96.12 96 ILE A CA 1
ATOM 767 C C . ILE A 1 96 ? 3.973 10.388 -1.531 1.00 96.12 96 ILE A C 1
ATOM 769 O O . ILE A 1 96 ? 3.472 9.775 -2.474 1.00 96.12 96 ILE A O 1
ATOM 773 N N . SER A 1 97 ? 3.300 11.333 -0.866 1.00 96.50 97 SER A N 1
ATOM 774 C CA . SER A 1 97 ? 1.909 11.691 -1.177 1.00 96.50 97 SER A CA 1
ATOM 775 C C . SER A 1 97 ? 1.751 12.238 -2.589 1.00 96.50 97 SER A C 1
ATOM 777 O O . SER A 1 97 ? 0.791 11.871 -3.251 1.00 96.50 97 SER A O 1
ATOM 779 N N . ILE A 1 98 ? 2.699 13.041 -3.084 1.00 95.44 98 ILE A N 1
ATOM 780 C CA . ILE A 1 98 ? 2.669 13.574 -4.456 1.00 95.44 98 ILE A CA 1
ATOM 781 C C . ILE A 1 98 ? 2.698 12.438 -5.486 1.00 95.44 98 ILE A C 1
ATOM 783 O O . ILE A 1 98 ? 1.919 12.448 -6.439 1.00 95.44 98 ILE A O 1
ATOM 787 N N . VAL A 1 99 ? 3.565 11.439 -5.295 1.00 95.75 99 VAL A N 1
ATOM 788 C CA . VAL A 1 99 ? 3.662 10.286 -6.209 1.00 95.75 99 VAL A CA 1
ATOM 789 C C . VAL A 1 99 ? 2.384 9.446 -6.167 1.00 95.75 99 VAL A C 1
ATOM 791 O O . VAL A 1 99 ? 1.848 9.080 -7.216 1.00 95.75 99 VAL A O 1
ATOM 794 N N . LEU A 1 100 ? 1.872 9.167 -4.964 1.00 97.12 100 LEU A N 1
ATOM 795 C CA . LEU A 1 100 ? 0.615 8.441 -4.789 1.00 97.12 100 LEU A CA 1
ATOM 796 C C . LEU A 1 100 ? -0.557 9.200 -5.416 1.00 97.12 100 LEU A C 1
ATOM 798 O O . LEU A 1 100 ? -1.359 8.602 -6.127 1.00 97.12 100 LEU A O 1
ATOM 802 N N . GLU A 1 101 ? -0.647 10.508 -5.190 1.00 96.81 101 GLU A N 1
ATOM 803 C CA . GLU A 1 101 ? -1.717 11.356 -5.705 1.00 96.81 101 GLU A CA 1
ATOM 804 C C . GLU A 1 101 ? -1.712 11.413 -7.229 1.00 96.81 101 GLU A C 1
ATOM 806 O O . GLU A 1 101 ? -2.760 11.199 -7.838 1.00 96.81 101 GLU A O 1
ATOM 811 N N . ALA A 1 102 ? -0.541 11.597 -7.844 1.00 96.00 102 ALA A N 1
ATOM 812 C CA . ALA A 1 102 ? -0.400 11.580 -9.296 1.00 96.00 102 ALA A CA 1
ATOM 813 C C . ALA A 1 102 ? -0.910 10.259 -9.898 1.00 96.00 102 ALA A C 1
ATOM 815 O O . ALA A 1 102 ? -1.694 10.273 -10.849 1.00 96.00 102 ALA A O 1
ATOM 816 N N . PHE A 1 103 ? -0.542 9.119 -9.301 1.00 96.25 103 PHE A N 1
ATOM 817 C CA . PHE A 1 103 ? -1.039 7.813 -9.736 1.00 96.25 103 PHE A CA 1
ATOM 818 C C . PHE A 1 103 ? -2.547 7.657 -9.502 1.00 96.25 103 PHE A C 1
ATOM 820 O O . PHE A 1 103 ? -3.264 7.177 -10.379 1.00 96.25 103 PHE A O 1
ATOM 827 N N . ILE A 1 104 ? -3.065 8.064 -8.338 1.00 95.94 104 ILE A N 1
ATOM 828 C CA . ILE A 1 104 ? -4.483 7.911 -7.973 1.00 95.94 104 ILE A CA 1
ATOM 829 C C . ILE A 1 104 ? -5.391 8.832 -8.803 1.00 95.94 104 ILE A C 1
ATOM 831 O O . ILE A 1 104 ? -6.509 8.437 -9.130 1.00 95.94 104 ILE A O 1
ATOM 835 N N . GLN A 1 105 ? -4.933 10.011 -9.213 1.00 95.06 105 GLN A N 1
ATOM 836 C CA . GLN A 1 105 ? -5.724 10.948 -10.021 1.00 95.06 105 GLN A CA 1
ATOM 837 C C . GLN A 1 105 ? -5.641 10.686 -11.529 1.00 95.06 105 GLN A C 1
ATOM 839 O O . GLN A 1 105 ? -6.473 11.202 -12.274 1.00 95.06 105 GLN A O 1
ATOM 844 N N . GLU A 1 106 ? -4.687 9.870 -11.995 1.00 93.12 106 GLU A N 1
ATOM 845 C CA . GLU A 1 106 ? -4.576 9.534 -13.416 1.00 93.12 106 GLU A CA 1
ATOM 846 C C . GLU A 1 106 ? -5.904 8.951 -13.952 1.00 93.12 106 GLU A C 1
ATOM 848 O O . GLU A 1 106 ? -6.386 7.942 -13.417 1.00 93.12 106 GLU A O 1
ATOM 853 N N . PRO A 1 107 ? -6.517 9.549 -14.992 1.00 83.31 107 PRO A N 1
ATOM 854 C CA . PRO A 1 107 ? -7.765 9.052 -15.558 1.00 83.31 107 PRO A CA 1
ATOM 855 C C . PRO A 1 107 ? -7.549 7.676 -16.190 1.00 83.31 107 PRO A C 1
ATOM 857 O O . PRO A 1 107 ? -6.978 7.564 -17.273 1.00 83.31 107 PRO A O 1
ATOM 860 N N . SER A 1 108 ? -7.987 6.606 -15.531 1.00 68.75 108 SER A N 1
ATOM 861 C CA . SER A 1 108 ? -7.831 5.263 -16.083 1.00 68.75 108 SER A CA 1
ATOM 862 C C . SER A 1 108 ? -8.846 4.258 -15.531 1.00 68.75 108 SER A C 1
ATOM 864 O O . SER A 1 108 ? -9.758 4.591 -14.771 1.00 68.75 108 SER A O 1
ATOM 866 N N . GLN A 1 109 ? -8.697 3.027 -16.018 1.00 73.69 109 GLN A N 1
ATOM 867 C CA . GLN A 1 109 ? -9.295 1.787 -15.532 1.00 73.69 109 GLN A CA 1
ATOM 868 C C . GLN A 1 109 ? -9.194 1.611 -14.003 1.00 73.69 109 GLN A C 1
ATOM 870 O O . GLN A 1 109 ? -8.431 2.299 -13.329 1.00 73.69 109 GLN A O 1
ATOM 875 N N . GLU A 1 110 ? -9.965 0.666 -13.452 1.00 88.06 110 GLU A N 1
ATOM 876 C CA . GLU A 1 110 ? -9.830 0.251 -12.049 1.00 88.06 110 GLU A CA 1
ATOM 877 C C . GLU A 1 110 ? -8.344 0.012 -11.724 1.00 88.06 110 GLU A C 1
ATOM 879 O O . GLU A 1 110 ? -7.640 -0.614 -12.515 1.00 88.06 110 GLU A O 1
ATOM 884 N N . LYS A 1 111 ? -7.862 0.541 -10.596 1.00 93.44 111 LYS A N 1
ATOM 885 C CA . LYS A 1 111 ? -6.451 0.499 -10.177 1.00 93.44 111 LYS A CA 1
ATOM 886 C C . LYS A 1 111 ? -6.328 0.215 -8.684 1.00 93.44 111 LYS A C 1
ATOM 888 O O . LYS A 1 111 ? -7.327 0.280 -7.957 1.00 93.44 111 LYS A O 1
ATOM 893 N N . TYR A 1 112 ? -5.124 -0.103 -8.217 1.00 96.06 112 TYR A N 1
ATOM 894 C CA . TYR A 1 112 ? -4.866 -0.309 -6.791 1.00 96.06 112 TYR A CA 1
ATOM 895 C C . TYR A 1 112 ? -3.594 0.385 -6.304 1.00 96.06 112 TYR A C 1
ATOM 897 O O . TYR A 1 112 ? -2.618 0.532 -7.036 1.00 96.06 112 TYR A O 1
ATOM 905 N N . VAL A 1 113 ? -3.609 0.766 -5.033 1.00 97.62 113 VAL A N 1
ATOM 906 C CA . VAL A 1 113 ? -2.450 1.216 -4.266 1.00 97.62 113 VAL A CA 1
ATOM 907 C C . VAL A 1 113 ? -2.254 0.245 -3.112 1.00 97.62 113 VAL A C 1
ATOM 909 O O . VAL A 1 113 ? -3.195 -0.048 -2.370 1.00 97.62 113 VAL A O 1
ATOM 912 N N . LEU A 1 114 ? -1.030 -0.247 -2.959 1.00 97.75 114 LEU A N 1
ATOM 913 C CA . LEU A 1 114 ? -0.610 -1.088 -1.848 1.00 97.75 114 LEU A CA 1
ATOM 914 C C . LEU A 1 114 ? 0.554 -0.420 -1.115 1.00 97.75 114 LEU A C 1
ATOM 916 O O . LEU A 1 114 ? 1.553 -0.086 -1.744 1.00 97.75 114 LEU A O 1
ATOM 920 N N . ILE A 1 115 ? 0.438 -0.254 0.201 1.00 97.25 115 ILE A N 1
ATOM 921 C CA . ILE A 1 115 ? 1.486 0.331 1.048 1.00 97.25 115 ILE A CA 1
ATOM 922 C C . ILE A 1 115 ? 1.875 -0.668 2.137 1.00 97.25 115 ILE A C 1
ATOM 924 O O . ILE A 1 115 ? 1.013 -1.110 2.908 1.00 97.25 115 ILE A O 1
ATOM 928 N N . ASP A 1 116 ? 3.166 -0.993 2.232 1.00 91.06 116 ASP A N 1
ATOM 929 C CA . ASP A 1 116 ? 3.721 -1.833 3.295 1.00 91.06 116 ASP A CA 1
ATOM 930 C C . ASP A 1 116 ? 4.954 -1.202 3.945 1.00 91.06 116 ASP A C 1
ATOM 932 O O . ASP A 1 116 ? 5.746 -0.576 3.258 1.00 91.06 116 ASP A O 1
ATOM 936 N N . SER A 1 117 ? 5.207 -1.360 5.243 1.00 90.38 117 SER A N 1
ATOM 937 C CA . SER A 1 117 ? 4.197 -1.405 6.292 1.00 90.38 117 SER A CA 1
ATOM 938 C C . SER A 1 117 ? 4.071 -0.021 6.927 1.00 90.38 117 SER A C 1
ATOM 940 O O . SER A 1 117 ? 5.028 0.753 7.005 1.00 90.38 117 SER A O 1
ATOM 942 N N . LEU A 1 118 ? 2.885 0.282 7.450 1.00 95.19 118 LEU A N 1
ATOM 943 C CA . LEU A 1 118 ? 2.654 1.499 8.227 1.00 95.19 118 LEU A CA 1
ATOM 944 C C . LEU A 1 118 ? 3.534 1.557 9.488 1.00 95.19 118 LEU A C 1
ATOM 946 O O . LEU A 1 118 ? 3.718 2.634 10.048 1.00 95.19 118 LEU A O 1
ATOM 950 N N . ASP A 1 119 ? 4.097 0.425 9.934 1.00 92.81 119 ASP A N 1
ATOM 951 C CA . ASP A 1 119 ? 4.965 0.382 11.115 1.00 92.81 119 ASP A CA 1
ATOM 952 C C . ASP A 1 119 ? 6.223 1.219 10.908 1.00 92.81 119 ASP A C 1
ATOM 954 O O . ASP A 1 119 ? 6.612 1.956 11.811 1.00 92.81 119 ASP A O 1
ATOM 958 N N . LEU A 1 120 ? 6.843 1.131 9.726 1.00 92.94 120 LEU A N 1
ATOM 959 C CA . LEU A 1 120 ? 8.053 1.896 9.442 1.00 92.94 120 LEU A CA 1
ATOM 960 C C . LEU A 1 120 ? 7.734 3.377 9.283 1.00 92.94 120 LEU A C 1
ATOM 962 O O . LEU A 1 120 ? 8.419 4.195 9.885 1.00 92.94 120 LEU A O 1
ATOM 966 N N . LEU A 1 121 ? 6.644 3.739 8.603 1.00 94.56 121 LEU A N 1
ATOM 967 C CA . LEU A 1 121 ? 6.230 5.145 8.532 1.00 94.56 121 LEU A CA 1
ATOM 968 C C . LEU A 1 121 ? 6.054 5.752 9.933 1.00 94.56 121 LEU A C 1
ATOM 970 O O . LEU A 1 121 ? 6.539 6.854 10.174 1.00 94.56 121 LEU A O 1
ATOM 974 N N . LYS A 1 122 ? 5.465 5.013 10.884 1.00 93.94 122 LYS A N 1
ATOM 975 C CA . LYS A 1 122 ? 5.351 5.431 12.296 1.00 93.94 122 LYS A CA 1
ATOM 976 C C . LYS A 1 122 ? 6.678 5.508 13.044 1.00 93.94 122 LYS A C 1
ATOM 978 O O . LYS A 1 122 ? 6.770 6.242 14.018 1.00 93.94 122 LYS A O 1
ATOM 983 N N . MET A 1 123 ? 7.675 4.713 12.663 1.00 92.56 123 MET A N 1
ATOM 984 C CA . MET A 1 123 ? 8.991 4.756 13.306 1.00 92.56 123 MET A CA 1
ATOM 985 C C . MET A 1 123 ? 9.781 6.002 12.908 1.00 92.56 123 MET A C 1
ATOM 987 O O . MET A 1 123 ? 10.533 6.515 13.731 1.00 92.56 123 MET A O 1
ATOM 991 N N . TYR A 1 124 ? 9.605 6.480 11.675 1.00 93.62 124 TYR A N 1
ATOM 992 C CA . TYR A 1 124 ? 10.313 7.653 11.153 1.00 93.62 124 TYR A CA 1
ATOM 993 C C . TYR A 1 124 ? 9.534 8.963 11.309 1.00 93.62 124 TYR A C 1
ATOM 995 O O . TYR A 1 124 ? 10.116 10.035 11.215 1.00 93.62 124 TYR A O 1
ATOM 1003 N N . ASN A 1 125 ? 8.227 8.907 11.574 1.00 95.31 125 ASN A N 1
ATOM 1004 C CA . ASN A 1 125 ? 7.373 10.090 11.624 1.00 95.31 125 ASN A CA 1
ATOM 1005 C C . ASN A 1 125 ? 6.558 10.152 12.913 1.00 95.31 125 ASN A C 1
ATOM 1007 O O . ASN A 1 125 ? 6.258 9.140 13.544 1.00 95.31 125 ASN A O 1
ATOM 1011 N N . ASN A 1 126 ? 6.104 11.354 13.263 1.00 94.62 126 ASN A N 1
ATOM 1012 C CA . ASN A 1 126 ? 5.100 11.506 14.308 1.00 94.62 126 ASN A CA 1
ATOM 1013 C C . ASN A 1 126 ? 3.807 10.760 13.916 1.00 94.62 126 ASN A C 1
ATOM 1015 O O . ASN A 1 126 ? 3.325 10.875 12.788 1.00 94.62 126 ASN A O 1
ATOM 1019 N N . GLN A 1 127 ? 3.224 10.029 14.869 1.00 93.44 127 GLN A N 1
ATOM 1020 C CA . GLN A 1 127 ? 2.006 9.240 14.679 1.00 93.44 127 GLN A CA 1
ATOM 1021 C C . GLN A 1 127 ? 0.828 10.047 14.105 1.00 93.44 127 GLN A C 1
ATOM 1023 O O . GLN A 1 127 ? 0.057 9.505 13.316 1.00 93.44 127 GLN A O 1
ATOM 1028 N N . GLU A 1 128 ? 0.678 11.320 14.478 1.00 94.38 128 GLU A N 1
ATOM 1029 C CA . GLU A 1 128 ? -0.370 12.210 13.961 1.00 94.38 128 GLU A CA 1
ATOM 1030 C C . GLU A 1 128 ? -0.173 12.519 12.472 1.00 94.38 128 GLU A C 1
ATOM 1032 O O . GLU A 1 128 ? -1.129 12.500 11.701 1.00 94.38 128 GLU A O 1
ATOM 1037 N N . ILE A 1 129 ? 1.075 12.704 12.037 1.00 96.19 129 ILE A N 1
ATOM 1038 C CA . ILE A 1 129 ? 1.394 12.925 10.622 1.00 96.19 129 ILE A CA 1
ATOM 1039 C C . ILE A 1 129 ? 1.075 11.662 9.814 1.00 96.19 129 ILE A C 1
ATOM 1041 O O . ILE A 1 129 ? 0.448 11.747 8.761 1.00 96.19 129 ILE A O 1
ATOM 1045 N N . VAL A 1 130 ? 1.432 10.478 10.326 1.00 96.75 130 VAL A N 1
ATOM 1046 C CA . VAL A 1 130 ? 1.094 9.204 9.665 1.00 96.75 130 VAL A CA 1
ATOM 1047 C C . VAL A 1 130 ? -0.418 8.978 9.631 1.00 96.75 130 VAL A C 1
ATOM 1049 O O . VAL A 1 130 ? -0.937 8.471 8.642 1.00 96.75 130 VAL A O 1
ATOM 1052 N N . PHE A 1 131 ? -1.143 9.365 10.681 1.00 96.25 131 PHE A N 1
ATOM 1053 C CA . PHE A 1 131 ? -2.604 9.304 10.702 1.00 96.25 131 PHE A CA 1
ATOM 1054 C C . PHE A 1 131 ? -3.216 10.164 9.587 1.00 96.25 131 PHE A C 1
ATOM 1056 O O . PHE A 1 131 ? -4.008 9.645 8.801 1.00 96.25 131 PHE A O 1
ATOM 1063 N N . ASN A 1 132 ? -2.786 11.424 9.467 1.00 96.81 132 ASN A N 1
ATOM 1064 C CA . ASN A 1 132 ? -3.248 12.336 8.416 1.00 96.81 132 ASN A CA 1
ATOM 1065 C C . ASN A 1 132 ? -2.901 11.810 7.016 1.00 96.81 132 ASN A C 1
ATOM 1067 O O . ASN A 1 132 ? -3.726 11.870 6.108 1.00 96.81 132 ASN A O 1
ATOM 1071 N N . PHE A 1 133 ? -1.708 11.231 6.851 1.00 97.81 133 PHE A N 1
ATOM 1072 C CA . PHE A 1 133 ? -1.298 10.573 5.610 1.00 97.81 133 PHE A CA 1
ATOM 1073 C C . PHE A 1 133 ? -2.236 9.413 5.241 1.00 97.81 133 PHE A C 1
ATOM 1075 O O . PHE A 1 133 ? -2.739 9.347 4.120 1.00 97.81 133 PHE A O 1
ATOM 1082 N N . VAL A 1 134 ? -2.520 8.510 6.188 1.00 97.81 134 VAL A N 1
ATOM 1083 C CA . VAL A 1 134 ? -3.429 7.375 5.962 1.00 97.81 134 VAL A CA 1
ATOM 1084 C C . VAL A 1 134 ? -4.831 7.863 5.602 1.00 97.81 134 VAL A C 1
ATOM 1086 O O . VAL A 1 134 ? -5.430 7.343 4.657 1.00 97.81 134 VAL A O 1
ATOM 1089 N N . GLU A 1 135 ? -5.347 8.863 6.319 1.00 97.19 135 GLU A N 1
ATOM 1090 C CA . GLU A 1 135 ? -6.649 9.470 6.041 1.00 97.19 135 GLU A CA 1
ATOM 1091 C C . GLU A 1 135 ? -6.707 10.038 4.618 1.00 97.19 135 GLU A C 1
ATOM 1093 O O . GLU A 1 135 ? -7.574 9.643 3.833 1.00 97.19 135 GLU A O 1
ATOM 1098 N N . GLN A 1 136 ? -5.749 10.898 4.263 1.00 97.38 136 GLN A N 1
ATOM 1099 C CA . GLN A 1 136 ? -5.683 11.562 2.963 1.00 97.38 136 GLN A CA 1
ATOM 1100 C C . GLN A 1 136 ? -5.631 10.552 1.813 1.00 97.38 136 GLN A C 1
ATOM 1102 O O . GLN A 1 136 ? -6.433 10.637 0.880 1.00 97.38 136 GLN A O 1
ATOM 1107 N N . ILE A 1 137 ? -4.729 9.568 1.877 1.00 97.94 137 ILE A N 1
ATOM 1108 C CA . ILE A 1 137 ? -4.575 8.570 0.809 1.00 97.94 137 ILE A CA 1
ATOM 1109 C C . ILE A 1 137 ? -5.826 7.699 0.680 1.00 97.94 137 ILE A C 1
ATOM 1111 O O . ILE A 1 137 ? -6.258 7.396 -0.434 1.00 97.94 137 ILE A O 1
ATOM 1115 N N . THR A 1 138 ? -6.451 7.327 1.797 1.00 96.94 138 THR A N 1
ATOM 1116 C CA . THR A 1 138 ? -7.662 6.494 1.781 1.00 96.94 138 THR A CA 1
ATOM 1117 C C . THR A 1 138 ? -8.860 7.254 1.205 1.00 96.94 138 THR A C 1
ATOM 1119 O O . THR A 1 138 ? -9.615 6.715 0.386 1.00 96.94 138 THR A O 1
ATOM 1122 N N . GLN A 1 139 ? -9.026 8.529 1.572 1.00 95.75 139 GLN A N 1
ATOM 1123 C CA . GLN A 1 139 ? -10.052 9.402 0.999 1.00 95.75 139 GLN A CA 1
ATOM 1124 C C . GLN A 1 139 ? -9.826 9.609 -0.500 1.00 95.75 139 GLN A C 1
ATOM 1126 O O . GLN A 1 139 ? -10.756 9.439 -1.292 1.00 95.75 139 GLN A O 1
ATOM 1131 N N . LEU A 1 140 ? -8.587 9.892 -0.908 1.00 95.75 140 LEU A N 1
ATOM 1132 C CA . LEU A 1 140 ? -8.239 10.096 -2.309 1.00 95.75 140 LEU A CA 1
ATOM 1133 C C . LEU A 1 140 ? -8.510 8.842 -3.152 1.00 95.75 140 LE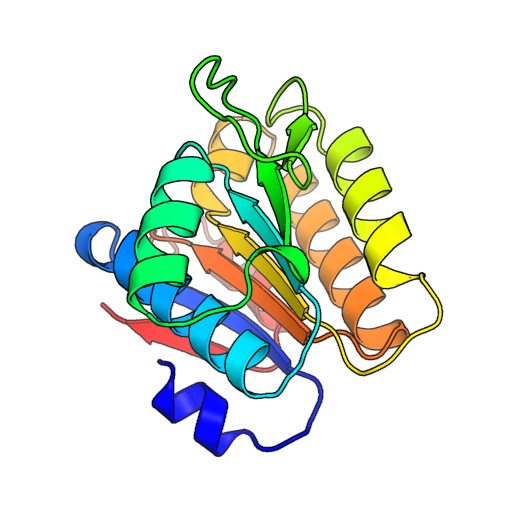U A C 1
ATOM 1135 O O . LEU A 1 140 ? -9.111 8.945 -4.224 1.00 95.75 140 LEU A O 1
ATOM 1139 N N . CYS A 1 141 ? -8.142 7.659 -2.651 1.00 95.44 141 CYS A N 1
ATOM 1140 C CA . CYS A 1 141 ? -8.459 6.383 -3.294 1.00 95.44 141 CYS A CA 1
ATOM 1141 C C . CYS A 1 141 ? -9.971 6.196 -3.474 1.00 95.44 141 CYS A C 1
ATOM 1143 O O . CYS A 1 141 ? -10.428 5.824 -4.555 1.00 95.44 141 CYS A O 1
ATOM 1145 N N . THR A 1 142 ? -10.756 6.521 -2.443 1.00 92.69 142 THR A N 1
ATOM 1146 C CA . THR A 1 142 ? -12.223 6.407 -2.471 1.00 92.69 142 THR A CA 1
ATOM 1147 C C . THR A 1 142 ? -12.838 7.307 -3.541 1.00 92.69 142 THR A C 1
ATOM 1149 O O . THR A 1 142 ? -13.647 6.845 -4.347 1.00 92.69 142 THR A O 1
ATOM 1152 N N . LEU A 1 143 ? -12.428 8.578 -3.583 1.00 92.94 143 LEU A N 1
ATOM 1153 C CA . LEU A 1 143 ? -12.929 9.564 -4.546 1.00 92.94 143 LEU A CA 1
ATOM 1154 C C . LEU A 1 143 ? -12.597 9.183 -5.996 1.00 92.94 143 LEU A C 1
ATOM 1156 O O . LEU A 1 143 ? -13.404 9.415 -6.894 1.00 92.94 143 LEU A O 1
ATOM 1160 N N . ASN A 1 144 ? -11.443 8.548 -6.213 1.00 93.12 144 ASN A N 1
ATOM 1161 C CA . ASN A 1 144 ? -10.942 8.170 -7.536 1.00 93.12 144 ASN A CA 1
ATOM 1162 C C . ASN A 1 144 ? -11.144 6.685 -7.871 1.00 93.12 144 ASN A C 1
ATOM 1164 O O . ASN A 1 144 ? -10.506 6.166 -8.785 1.00 93.12 144 ASN A O 1
ATOM 1168 N N . LYS A 1 145 ? -12.016 5.979 -7.139 1.00 91.69 145 LYS A N 1
ATOM 1169 C CA . LYS A 1 145 ? -12.349 4.565 -7.391 1.00 91.69 145 LYS A CA 1
ATOM 1170 C C . LYS A 1 145 ? -11.129 3.634 -7.477 1.00 91.69 145 LYS A C 1
ATOM 1172 O O . LYS A 1 145 ? -11.095 2.700 -8.274 1.00 91.69 145 LYS A O 1
ATOM 1177 N N . THR A 1 146 ? -10.130 3.896 -6.644 1.00 94.56 146 THR A N 1
ATOM 1178 C CA . THR A 1 146 ? -8.891 3.121 -6.536 1.00 94.56 146 THR A CA 1
ATOM 1179 C C . THR A 1 146 ? -8.963 2.213 -5.316 1.00 94.56 146 THR A C 1
ATOM 1181 O O . THR A 1 146 ? -9.341 2.659 -4.235 1.00 94.56 146 THR A O 1
ATOM 1184 N N . ASN A 1 147 ? -8.602 0.939 -5.464 1.00 95.25 147 ASN A N 1
ATOM 1185 C CA . ASN A 1 147 ? -8.495 0.027 -4.326 1.00 95.25 147 ASN A CA 1
ATOM 1186 C C . ASN A 1 147 ? -7.305 0.433 -3.455 1.00 95.25 147 ASN A C 1
ATOM 1188 O O . ASN A 1 147 ? -6.194 0.573 -3.959 1.00 95.25 147 ASN A O 1
ATOM 1192 N N . CYS A 1 148 ? -7.521 0.603 -2.155 1.00 97.06 148 CYS A N 1
ATOM 1193 C CA . CYS A 1 148 ? -6.482 0.986 -1.210 1.00 97.06 148 CYS A CA 1
ATOM 1194 C C . CYS A 1 148 ? -6.216 -0.157 -0.239 1.00 97.06 148 CYS A C 1
ATOM 1196 O O . CYS A 1 148 ? -7.106 -0.590 0.494 1.00 97.06 148 CYS A O 1
ATOM 1198 N N . ILE A 1 149 ? -4.982 -0.643 -0.216 1.00 97.38 149 ILE A N 1
ATOM 1199 C CA . ILE A 1 149 ? -4.554 -1.682 0.705 1.00 97.38 149 ILE A CA 1
ATOM 1200 C C . ILE A 1 149 ? -3.376 -1.139 1.496 1.00 97.38 149 ILE A C 1
ATOM 1202 O O . ILE A 1 149 ? -2.349 -0.773 0.933 1.00 97.38 149 ILE A O 1
ATOM 1206 N N . MET A 1 150 ? -3.513 -1.110 2.814 1.00 97.31 150 MET A N 1
ATOM 1207 C CA . MET A 1 150 ? -2.413 -0.759 3.707 1.00 97.31 150 MET A CA 1
ATOM 1208 C C . MET A 1 150 ? -2.144 -1.913 4.661 1.00 97.31 150 MET A C 1
ATOM 1210 O O . MET A 1 150 ? -3.080 -2.561 5.138 1.00 97.31 150 MET A O 1
ATOM 1214 N N . MET A 1 151 ? -0.869 -2.189 4.927 1.00 95.50 151 MET A N 1
ATOM 1215 C CA . MET A 1 151 ? -0.459 -3.280 5.811 1.00 95.50 151 MET A CA 1
ATOM 1216 C C . MET A 1 151 ? 0.278 -2.771 7.048 1.00 95.50 151 MET A C 1
ATOM 1218 O O . MET A 1 151 ? 1.053 -1.820 6.988 1.00 95.50 151 MET A O 1
ATOM 1222 N N . THR A 1 152 ? 0.070 -3.436 8.178 1.00 94.06 152 THR A N 1
ATOM 1223 C CA . THR A 1 152 ? 0.829 -3.251 9.423 1.00 94.06 152 THR A CA 1
ATOM 1224 C C . THR A 1 152 ? 1.096 -4.620 10.033 1.00 94.06 152 THR A C 1
ATOM 1226 O O . THR A 1 152 ? 0.296 -5.545 9.878 1.00 94.06 152 THR A O 1
ATOM 1229 N N . SER A 1 153 ? 2.245 -4.761 10.684 1.00 89.50 153 SER A N 1
ATOM 1230 C CA . SER A 1 153 ? 2.668 -5.993 11.343 1.00 89.50 153 SER A CA 1
ATOM 1231 C C . SER A 1 153 ? 2.509 -5.985 12.851 1.00 89.50 153 SER A C 1
ATOM 1233 O O . SER A 1 153 ? 2.515 -7.045 13.480 1.00 89.50 153 SER A O 1
ATOM 1235 N N . LYS A 1 154 ? 2.329 -4.806 13.450 1.00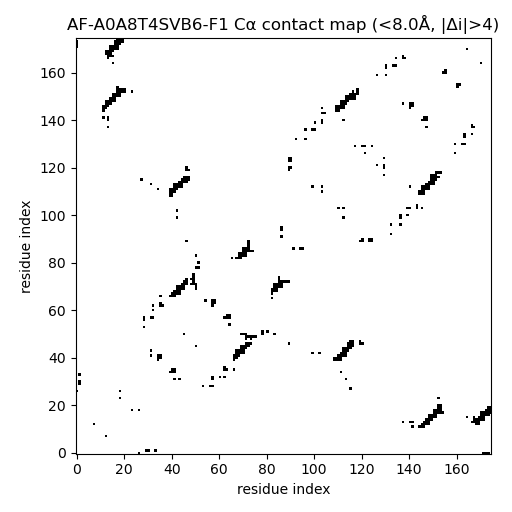 79.06 154 LYS A N 1
ATOM 1236 C CA . LYS A 1 154 ? 2.127 -4.684 14.889 1.00 79.06 154 LYS A CA 1
ATOM 1237 C C . LYS A 1 154 ? 0.650 -4.775 15.251 1.00 79.06 154 LYS A C 1
ATOM 1239 O O . LYS A 1 154 ? -0.221 -4.201 14.598 1.00 79.06 154 LYS A O 1
ATOM 1244 N N . LYS A 1 155 ? 0.380 -5.482 16.351 1.00 71.12 155 LYS A N 1
ATOM 1245 C CA . LYS A 1 155 ? -0.896 -5.366 17.064 1.00 71.12 155 LYS A CA 1
ATOM 1246 C C . LYS A 1 155 ? -0.995 -3.964 17.674 1.00 71.12 155 LYS A C 1
ATOM 1248 O O . LYS A 1 155 ? 0.014 -3.289 17.861 1.00 71.12 155 LYS A O 1
ATOM 1253 N N . ASP A 1 156 ? -2.221 -3.522 17.933 1.00 77.94 156 ASP A N 1
ATOM 1254 C CA . ASP A 1 156 ? -2.545 -2.144 18.311 1.00 77.94 156 ASP A CA 1
ATOM 1255 C C . ASP A 1 156 ? -2.118 -1.760 19.740 1.00 77.94 156 ASP A C 1
ATOM 1257 O O . ASP A 1 156 ? -2.953 -1.544 20.615 1.00 77.94 156 ASP A O 1
ATOM 1261 N N . GLU A 1 157 ? -0.817 -1.716 20.005 1.00 79.62 157 GLU A N 1
ATOM 1262 C CA . GLU A 1 157 ? -0.283 -1.423 21.341 1.00 79.62 157 GLU A CA 1
ATOM 1263 C C . GLU A 1 157 ? -0.385 0.067 21.705 1.00 79.62 157 GLU A C 1
ATOM 1265 O O . GLU A 1 157 ? -0.561 0.408 22.871 1.00 79.62 157 GLU A O 1
ATOM 1270 N N . ASP A 1 158 ? -0.320 0.957 20.711 1.00 82.25 158 ASP A N 1
ATOM 1271 C CA . ASP A 1 158 ? -0.324 2.419 20.875 1.00 82.25 158 ASP A CA 1
ATOM 1272 C C . ASP A 1 158 ? -1.638 3.090 20.425 1.00 82.25 158 ASP A C 1
ATOM 1274 O O . ASP A 1 158 ? -1.723 4.316 20.290 1.00 82.25 158 ASP A O 1
ATOM 1278 N N . GLY A 1 159 ? -2.679 2.293 20.170 1.00 89.31 159 GLY A N 1
ATOM 1279 C CA . GLY A 1 159 ? -3.991 2.760 19.718 1.00 89.31 159 GLY A CA 1
ATOM 1280 C C . GLY A 1 159 ? -4.011 3.321 18.292 1.00 89.31 159 GLY A C 1
ATOM 1281 O O . GLY A 1 159 ? -5.036 3.855 17.859 1.00 89.31 159 GLY A O 1
ATOM 1282 N N . PHE A 1 160 ? -2.902 3.252 17.547 1.00 90.62 160 PHE A N 1
ATOM 1283 C CA . PHE A 1 160 ? -2.835 3.722 16.166 1.00 90.62 160 PHE A CA 1
ATOM 1284 C C . PHE A 1 160 ? -3.812 2.983 15.251 1.00 90.62 160 PHE A C 1
ATOM 1286 O O . PHE A 1 160 ? -4.551 3.624 14.506 1.00 90.62 160 PHE A O 1
ATOM 1293 N N . VAL A 1 161 ? -3.843 1.651 15.315 1.00 92.56 161 VAL A N 1
ATOM 1294 C CA . VAL A 1 161 ? -4.717 0.826 14.470 1.00 92.56 161 VAL A CA 1
ATOM 1295 C C . VAL A 1 161 ? -6.178 1.114 14.802 1.00 92.56 161 VAL A C 1
ATOM 1297 O O . VAL A 1 161 ? -6.984 1.256 13.884 1.00 92.56 161 VAL A O 1
ATOM 1300 N N . THR A 1 162 ? -6.526 1.278 16.084 1.00 93.12 162 THR A N 1
ATOM 1301 C CA . THR A 1 162 ? -7.873 1.699 16.503 1.00 93.12 162 THR A CA 1
ATOM 1302 C C . THR A 1 162 ? -8.252 3.045 15.895 1.00 93.12 162 THR A C 1
ATOM 1304 O O . THR A 1 162 ? -9.385 3.196 15.440 1.00 93.12 162 THR A O 1
ATOM 1307 N N . LYS A 1 163 ? -7.316 4.000 15.831 1.00 93.69 163 LYS A N 1
ATOM 1308 C CA . LYS A 1 163 ? -7.560 5.321 15.239 1.00 93.69 163 LYS A CA 1
ATOM 1309 C C . LYS A 1 163 ? -7.761 5.271 13.727 1.00 93.69 163 LYS A C 1
ATOM 1311 O O . LYS A 1 163 ? -8.674 5.928 13.249 1.00 93.69 163 LYS A O 1
ATOM 1316 N N . ILE A 1 164 ? -6.954 4.512 12.979 1.00 95.25 164 ILE A N 1
ATOM 1317 C CA . ILE A 1 164 ? -7.041 4.492 11.504 1.00 95.25 164 ILE A CA 1
ATOM 1318 C C . ILE A 1 164 ? -8.103 3.531 10.964 1.00 95.25 164 ILE A C 1
ATOM 1320 O O . ILE A 1 164 ? -8.569 3.697 9.841 1.00 95.2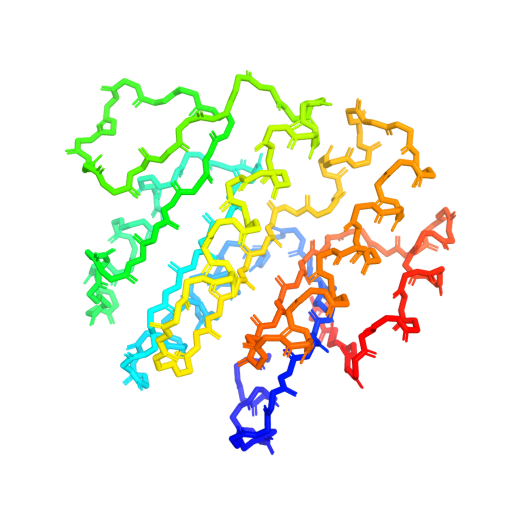5 164 ILE A O 1
ATOM 1324 N N . LYS A 1 165 ? -8.516 2.527 11.747 1.00 94.75 165 LYS A N 1
ATOM 1325 C CA . LYS A 1 165 ? -9.517 1.523 11.354 1.00 94.75 165 LYS A CA 1
ATOM 1326 C C . LYS A 1 165 ? -10.798 2.108 10.732 1.00 94.75 165 LYS A C 1
ATOM 1328 O O . LYS A 1 165 ? -11.240 1.528 9.742 1.00 94.75 165 LYS A O 1
ATOM 1333 N N . PRO A 1 166 ? -11.391 3.211 11.234 1.00 94.94 166 PRO A N 1
ATOM 1334 C CA . PRO A 1 166 ? -12.581 3.826 10.641 1.00 94.94 166 PRO A CA 1
ATOM 1335 C C . PRO A 1 166 ? -12.422 4.282 9.184 1.00 94.94 166 PRO A C 1
ATOM 1337 O O . PRO A 1 166 ? -13.427 4.410 8.492 1.00 94.94 166 PRO A O 1
ATOM 1340 N N . PHE A 1 167 ? -11.196 4.500 8.696 1.00 95.06 167 PHE A N 1
ATOM 1341 C CA . PHE A 1 167 ? -10.950 4.864 7.295 1.00 95.06 167 PHE A CA 1
ATOM 1342 C C . PHE A 1 167 ? -11.102 3.679 6.336 1.00 95.06 167 PHE A C 1
ATOM 1344 O O . PHE A 1 167 ? -11.329 3.856 5.138 1.00 95.06 167 PHE A O 1
ATOM 1351 N N . PHE A 1 168 ? -11.013 2.455 6.855 1.00 95.06 168 PHE A N 1
ATOM 1352 C CA . PHE A 1 168 ? -11.043 1.242 6.054 1.00 95.06 168 PHE A CA 1
ATOM 1353 C C . PHE A 1 168 ? -12.408 0.570 6.128 1.00 95.06 168 PHE A C 1
ATOM 1355 O O . PHE A 1 168 ? -12.978 0.356 7.197 1.00 95.06 168 PHE A O 1
ATOM 1362 N N . LYS A 1 169 ? -12.904 0.141 4.967 1.00 92.94 169 LYS A N 1
ATOM 1363 C CA . LYS A 1 169 ? -14.160 -0.609 4.855 1.00 92.94 169 LYS A CA 1
ATOM 1364 C C . LYS A 1 169 ? -14.051 -1.985 5.506 1.00 92.94 169 LYS A C 1
ATOM 1366 O O . LYS A 1 169 ? -15.030 -2.501 6.042 1.00 92.94 169 LYS A O 1
ATOM 1371 N N . LYS A 1 170 ? -12.866 -2.597 5.446 1.00 92.88 170 LYS A N 1
ATOM 1372 C CA . LYS A 1 170 ? -12.595 -3.890 6.075 1.00 92.88 170 LYS A CA 1
ATOM 1373 C C . LYS A 1 170 ? -11.225 -3.889 6.733 1.00 92.88 170 LYS A C 1
ATOM 1375 O O . LYS A 1 170 ? -10.261 -3.349 6.198 1.00 92.88 170 LYS A O 1
ATOM 1380 N N . VAL A 1 171 ? -11.150 -4.564 7.873 1.00 92.88 171 VAL A N 1
ATOM 1381 C CA . VAL A 1 171 ? -9.888 -4.904 8.526 1.00 92.88 171 VAL A CA 1
ATOM 1382 C C . VAL A 1 171 ? -9.731 -6.415 8.490 1.00 92.88 171 VAL A C 1
ATOM 1384 O O . VAL A 1 171 ? -10.632 -7.141 8.915 1.00 92.88 171 VAL A O 1
ATOM 1387 N N . LEU A 1 172 ? -8.614 -6.887 7.946 1.00 92.38 172 LEU A N 1
ATOM 1388 C CA . LEU A 1 172 ? -8.279 -8.303 7.844 1.00 92.38 172 LEU A CA 1
ATOM 1389 C C . LEU A 1 172 ? -7.136 -8.636 8.794 1.00 92.38 172 LEU A C 1
ATOM 1391 O O . LEU A 1 172 ? -6.164 -7.895 8.881 1.00 92.38 172 LEU A O 1
ATOM 1395 N N . PHE A 1 173 ? -7.232 -9.791 9.444 1.00 88.50 173 PHE A N 1
ATOM 1396 C CA . PHE A 1 173 ? -6.216 -10.289 10.363 1.00 88.50 173 PHE A CA 1
ATOM 1397 C C . PHE A 1 173 ? -5.608 -11.573 9.807 1.00 88.50 173 PHE A C 1
ATOM 1399 O O . PHE A 1 173 ? -6.328 -12.454 9.326 1.00 88.50 173 PHE A O 1
ATOM 1406 N N . LYS A 1 174 ? -4.283 -11.669 9.856 1.00 82.56 174 LYS A N 1
ATOM 1407 C CA . LYS A 1 174 ? -3.531 -12.901 9.624 1.00 82.56 174 LYS A CA 1
ATOM 1408 C C . LYS A 1 174 ? -2.378 -12.912 10.617 1.00 82.56 174 LYS A C 1
ATOM 1410 O O . LYS A 1 174 ? -1.308 -12.371 10.352 1.00 82.56 174 LYS A O 1
ATOM 1415 N N . VAL A 1 175 ? -2.725 -13.440 11.779 1.00 66.81 175 VAL A N 1
ATOM 1416 C CA . VAL A 1 175 ? -1.911 -13.649 12.979 1.00 66.81 175 VAL A CA 1
ATOM 1417 C C . VAL A 1 175 ? -1.730 -15.144 13.226 1.00 66.81 175 VAL A C 1
ATOM 1419 O O . VAL A 1 175 ? -2.342 -15.928 12.456 1.00 66.81 175 VAL A O 1
#

Mean predicted aligned error: 3.89 Å

Foldseek 3Di:
DLVVVVVVPLAAFFEEEAAAPVCVLVVVLSVLLSCQVVVAQEEEEDEDDPCVVSVVVNVVVVGPCVSYQYEYADDDPPPPDPSYDYDVDLAPLVVVVVVLLVVLPPPDDEHEYEYPALVVNVVNDPLVVSLVSLLVSLVSCVVSNYHYYYYHHDDCPPCSCVSNVVSGPYYHYDD

Radius of gyration: 14.79 Å; Cα contacts (8 Å, |Δi|>4): 288; chains: 1; bounding box: 38×31×37 Å

Nearest PDB structures (foldseek):
  4yds-assembly1_A  TM=7.050E-01  e=1.342E-06  Sulfolobus acidocaldarius DSM 639
  2w0m-assembly1_A  TM=7.238E-01  e=6.136E-05  Saccharolobus solfataricus P2
  5jwq-assembly1_C  TM=6.251E-01  e=4.557E-03  Thermosynechococcus vestitus BP-1
  2p6u-assembly1_A  TM=4.228E-01  e=2.813E-02  Archaeoglobus fulgidus
  6o16-assembly1_A  TM=5.569E-01  e=1.538E-01  Mus musculus

pLDDT: mean 91.48, std 6.73, range [66.81, 98.0]

Secondary structure (DSSP, 8-state):
-HHHHHTTTTS--EEEEEE-TTTHHHHHHHHHHHHHHTT--EEEEESSS-HHHHHHHHHHTT--GGGEEEEESS--TT---SSEEE-S-TT-HHHHHHHHHHHHHS--SSEEEEEE-HHHHHHHS-HHHHHHHHHHHHHHHHHTTEEEEEEE-S-SSSSHHHHHGGG-SEEEEE-

Sequence (175 aa):
MVQELEKMGKEIINVLMIVDASQLHQVLADTIAHFSRNGMPGLFFSTTKPTRFFQEELIKKKVDVEKIIFLESMVDESNIYKNVVFVQTLEDLTGISIVLEAFIQEPSQEKYVLIDSLDLLKMYNNQEIVFNFVEQITQLCTLNKTNCIMMTSKKDEDGFVTKIKPFFKKVLFKV

Solvent-accessible surface area (backbone atoms only — not comparable to full-atom values): 9754 Å² total; per-residue (Å²): 106,63,71,60,53,63,74,57,61,89,60,75,42,35,35,37,36,39,28,33,69,94,46,39,67,61,53,50,53,49,48,52,45,55,46,43,73,73,71,31,42,34,38,39,36,32,68,81,53,54,57,57,63,54,50,59,52,35,47,78,70,72,36,73,58,89,51,32,42,36,36,27,48,57,90,54,93,83,56,85,66,84,55,57,46,80,42,93,44,70,68,43,56,64,63,53,45,52,56,51,46,56,62,52,66,51,91,69,74,67,32,38,41,37,40,38,37,55,57,58,43,44,72,60,34,59,62,68,60,47,48,53,50,53,50,52,53,46,52,51,22,59,78,51,55,25,27,31,38,40,30,29,50,70,76,65,84,82,49,56,55,69,66,52,47,81,72,30,83,42,80,46,81,48,122